Protein AF-A0A0V1LXI0-F1 (af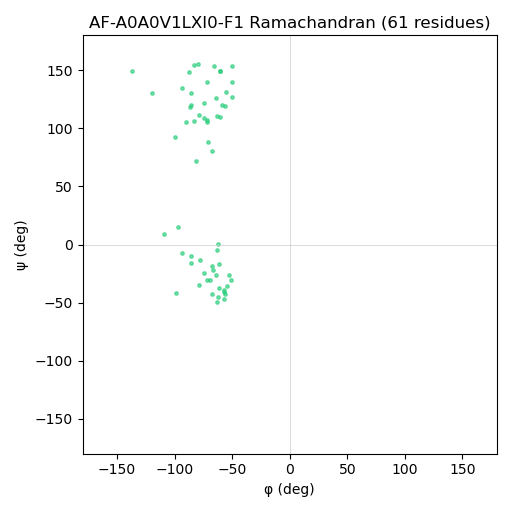db_monomer)

Foldseek 3Di:
DDDDDDDPVVVVVVLVPDDPVVNVVDDDDDDDPPDDPPPDPPPPDDPVPDDDDDPCNVVPDDD

pLDDT: mean 70.62, std 9.33, range [53.59, 89.75]

Radius of gyration: 18.44 Å; Cα contacts (8 Å, |Δi|>4): 7; chains: 1; bounding box: 38×24×47 Å

Mean predicted aligned error: 15.91 Å

Sequence (63 aa):
MARRFVALENAVDFIETLSPSAQLNVEICQLPPDEDGNITDEEHIDGDAFMEVEPTDVCGELD

Secondary structure (DSSP, 8-state):
-------HHHHHHHHHTS-HHHHTT----PPPTTS-S---TT----GGG-PPPPHHHHS----

Structure (mmCIF, N/CA/C/O backbone):
data_AF-A0A0V1LXI0-F1
#
_entry.id   AF-A0A0V1LXI0-F1
#
loop_
_atom_site.group_PDB
_atom_site.id
_atom_site.type_symbol
_atom_site.label_atom_id
_atom_site.label_alt_id
_atom_site.label_comp_id
_atom_site.label_asym_id
_atom_site.label_entity_id
_atom_site.label_seq_id
_atom_site.pdbx_PDB_ins_code
_atom_site.Cartn_x
_atom_site.Cartn_y
_atom_site.Cartn_z
_atom_site.occupancy
_atom_site.B_iso_or_equiv
_atom_site.auth_seq_id
_atom_site.auth_comp_id
_atom_site.auth_as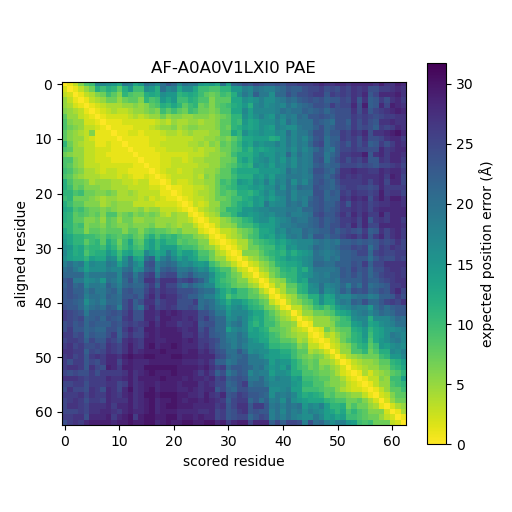ym_id
_atom_site.auth_atom_id
_atom_site.pdbx_PDB_model_num
ATOM 1 N N . MET A 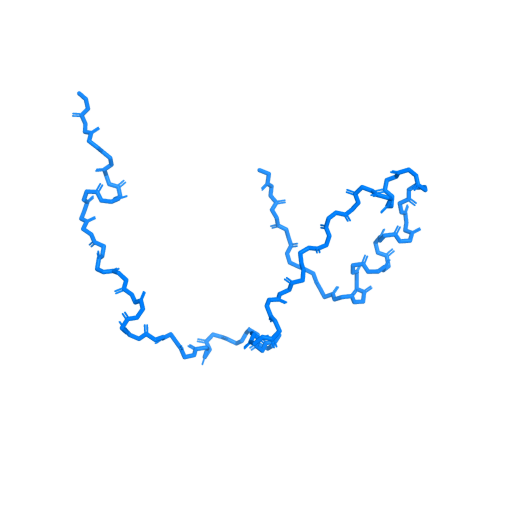1 1 ? -13.881 -5.707 -1.569 1.00 53.59 1 MET A N 1
ATOM 2 C CA . MET A 1 1 ? -13.357 -4.785 -0.534 1.00 53.59 1 MET A CA 1
ATOM 3 C C . MET A 1 1 ? -12.367 -3.849 -1.206 1.00 53.59 1 MET A C 1
ATOM 5 O O . MET A 1 1 ? -11.583 -4.333 -2.011 1.00 53.59 1 MET A O 1
ATOM 9 N N . ALA A 1 2 ? -12.428 -2.542 -0.947 1.00 61.81 2 ALA A N 1
ATOM 10 C CA . ALA A 1 2 ? -11.496 -1.590 -1.550 1.00 61.81 2 ALA A CA 1
ATOM 11 C C . ALA A 1 2 ? -10.118 -1.715 -0.881 1.00 61.81 2 ALA A C 1
ATOM 13 O O . ALA A 1 2 ? -10.018 -1.562 0.334 1.00 61.81 2 ALA A O 1
ATOM 14 N N . ARG A 1 3 ? -9.078 -2.006 -1.667 1.00 61.78 3 ARG A N 1
ATOM 15 C CA . ARG A 1 3 ? -7.680 -1.998 -1.218 1.00 61.78 3 ARG A CA 1
ATOM 16 C C . ARG A 1 3 ? -7.098 -0.621 -1.523 1.00 61.78 3 ARG A C 1
ATOM 18 O O . ARG A 1 3 ? -7.357 -0.075 -2.593 1.00 61.78 3 ARG A O 1
ATOM 25 N N . ARG A 1 4 ? -6.384 -0.034 -0.567 1.00 64.75 4 ARG A N 1
ATOM 26 C CA . ARG A 1 4 ? -5.721 1.266 -0.720 1.00 64.75 4 ARG A CA 1
ATOM 27 C C . ARG A 1 4 ? -4.230 1.064 -0.525 1.00 64.75 4 ARG A C 1
ATOM 29 O O . ARG A 1 4 ? -3.836 0.448 0.459 1.00 64.75 4 ARG A O 1
ATOM 36 N N . PHE A 1 5 ? -3.442 1.587 -1.453 1.00 66.94 5 PHE A N 1
ATOM 37 C CA . PHE A 1 5 ? -1.992 1.638 -1.328 1.00 66.94 5 PHE A CA 1
ATOM 38 C C . PHE A 1 5 ? -1.621 2.897 -0.546 1.00 66.94 5 PHE A C 1
ATOM 40 O O . PHE A 1 5 ? -2.138 3.981 -0.822 1.00 66.94 5 PHE A O 1
ATOM 47 N N . VAL A 1 6 ? -0.778 2.741 0.469 1.00 70.38 6 VAL A N 1
ATOM 48 C CA . VAL A 1 6 ? -0.271 3.827 1.312 1.00 70.38 6 VAL A CA 1
ATOM 49 C C . VAL A 1 6 ? 1.218 3.606 1.544 1.00 70.38 6 VAL A C 1
ATOM 51 O O . VAL A 1 6 ? 1.672 2.464 1.583 1.00 70.38 6 VAL A O 1
ATOM 54 N N . ALA A 1 7 ? 1.974 4.692 1.703 1.00 78.81 7 ALA A N 1
ATOM 55 C CA . ALA A 1 7 ? 3.377 4.603 2.096 1.00 78.81 7 ALA A CA 1
ATOM 56 C C . ALA A 1 7 ? 3.516 3.917 3.466 1.00 78.81 7 ALA A C 1
ATOM 58 O O . ALA A 1 7 ? 2.636 4.051 4.321 1.00 78.81 7 ALA A O 1
ATOM 59 N N . LEU A 1 8 ? 4.634 3.216 3.681 1.00 77.75 8 LEU A N 1
ATOM 60 C CA . LEU A 1 8 ? 4.873 2.431 4.897 1.00 77.75 8 LEU A CA 1
ATOM 61 C C . LEU A 1 8 ? 4.784 3.285 6.172 1.00 77.75 8 LEU A C 1
ATOM 63 O O . LEU A 1 8 ? 4.175 2.852 7.143 1.00 77.75 8 LEU A O 1
ATOM 67 N N . GLU A 1 9 ? 5.325 4.505 6.151 1.00 77.00 9 GLU A N 1
ATOM 68 C CA . GLU A 1 9 ? 5.244 5.453 7.274 1.00 77.00 9 GLU A CA 1
ATOM 69 C C . GLU A 1 9 ? 3.789 5.753 7.673 1.00 77.00 9 GLU A C 1
ATOM 71 O O . GLU A 1 9 ? 3.410 5.598 8.829 1.00 77.00 9 GLU A O 1
ATOM 76 N N . ASN A 1 10 ? 2.933 6.034 6.687 1.00 77.56 10 ASN A N 1
ATOM 77 C CA . ASN A 1 10 ? 1.519 6.323 6.911 1.00 77.56 10 ASN A CA 1
ATOM 78 C C . ASN A 1 10 ? 0.743 5.076 7.364 1.00 77.56 10 ASN A C 1
ATOM 80 O O . ASN A 1 10 ? -0.248 5.187 8.087 1.00 77.56 10 ASN A O 1
ATOM 84 N N . ALA A 1 11 ? 1.166 3.883 6.931 1.00 82.12 11 ALA A N 1
ATOM 85 C CA . ALA A 1 11 ? 0.581 2.625 7.382 1.00 82.12 11 ALA A CA 1
ATOM 86 C C . ALA A 1 11 ? 0.888 2.364 8.862 1.00 82.12 11 ALA A C 1
ATOM 88 O O . ALA A 1 11 ? -0.006 1.957 9.602 1.00 82.12 11 ALA A O 1
ATOM 89 N N . VAL A 1 12 ? 2.124 2.626 9.297 1.00 84.56 12 VAL A N 1
ATOM 90 C CA . VAL A 1 12 ? 2.539 2.491 10.700 1.00 84.56 12 VAL A CA 1
ATOM 91 C C . VAL A 1 12 ? 1.762 3.470 11.577 1.00 84.56 12 VAL A C 1
ATOM 93 O O . VAL A 1 12 ? 1.117 3.029 12.528 1.00 84.56 12 VAL A O 1
ATOM 96 N N . ASP A 1 13 ? 1.705 4.747 11.190 1.00 86.31 13 ASP A N 1
ATOM 97 C CA . ASP A 1 13 ? 0.931 5.766 11.910 1.00 86.31 13 ASP A CA 1
ATOM 98 C C . ASP A 1 13 ? -0.546 5.365 12.034 1.00 86.31 13 ASP A C 1
ATOM 100 O O . ASP A 1 13 ? -1.151 5.482 13.099 1.00 86.31 13 ASP A O 1
ATOM 104 N N . PHE A 1 14 ? -1.142 4.827 10.964 1.00 84.50 14 PHE A N 1
ATOM 105 C CA . PHE A 1 14 ? -2.520 4.342 10.994 1.00 84.50 14 PHE A CA 1
ATOM 106 C C . PHE A 1 14 ? -2.709 3.181 11.977 1.00 84.50 14 PHE A C 1
ATOM 108 O O . PHE A 1 14 ? -3.667 3.193 12.752 1.00 84.50 14 PHE A O 1
ATOM 115 N N . ILE A 1 15 ? -1.810 2.194 11.979 1.00 85.69 15 ILE A N 1
ATOM 116 C CA . ILE A 1 15 ? -1.887 1.032 12.875 1.00 85.69 15 ILE A CA 1
ATOM 117 C C . ILE A 1 15 ? -1.816 1.466 14.340 1.00 85.69 15 ILE A C 1
ATOM 119 O O . ILE A 1 15 ? -2.560 0.935 15.168 1.00 85.69 15 ILE A O 1
ATOM 123 N N . GLU A 1 16 ? -1.003 2.472 14.661 1.00 88.06 16 GLU A N 1
ATOM 124 C CA . GLU A 1 16 ? -0.906 3.016 16.018 1.00 88.06 16 GLU A CA 1
ATOM 125 C C . GLU A 1 16 ? -2.212 3.666 16.501 1.00 88.06 16 GLU A C 1
ATOM 127 O O . GLU A 1 16 ? -2.496 3.662 17.701 1.00 88.06 16 GLU A O 1
ATOM 132 N N . THR A 1 17 ? -3.061 4.154 15.588 1.00 88.81 17 THR A N 1
ATOM 133 C CA . THR A 1 17 ? -4.393 4.679 15.944 1.00 88.81 17 THR A CA 1
ATOM 134 C C . THR A 1 17 ? -5.440 3.595 16.213 1.00 88.81 17 THR A C 1
ATOM 136 O O . THR A 1 17 ? -6.513 3.891 16.748 1.00 88.81 17 THR A O 1
ATOM 139 N N . LEU A 1 18 ? -5.168 2.339 15.845 1.00 87.44 18 LEU A N 1
ATOM 140 C CA . LEU A 1 18 ? -6.112 1.236 16.004 1.00 87.44 18 LEU A CA 1
ATOM 141 C C . LEU A 1 18 ? -6.126 0.698 17.437 1.00 87.44 18 LEU A C 1
ATOM 143 O O . LEU A 1 18 ? -5.146 0.767 18.175 1.00 87.44 18 LEU A O 1
ATOM 147 N N . SER A 1 19 ? -7.248 0.086 17.822 1.00 89.75 19 SER A N 1
ATOM 148 C CA . SER A 1 19 ? -7.334 -0.634 19.093 1.00 89.75 19 SER A CA 1
ATOM 149 C C . SER A 1 19 ? -6.405 -1.861 19.096 1.00 89.75 19 SER A C 1
ATOM 151 O O . SER A 1 19 ? -6.169 -2.447 18.037 1.00 89.75 19 SER A O 1
ATOM 153 N N . PRO A 1 20 ? -5.933 -2.332 20.266 1.00 84.88 20 PRO A N 1
ATOM 154 C CA . PRO A 1 20 ? -4.998 -3.462 20.346 1.00 84.88 20 PRO A CA 1
ATOM 155 C C . PRO A 1 20 ? -5.499 -4.728 19.636 1.00 84.88 20 PRO A C 1
ATOM 157 O O . PRO A 1 20 ? -4.737 -5.456 19.012 1.00 84.88 20 PRO A O 1
ATOM 160 N N . SER A 1 21 ? -6.809 -4.978 19.693 1.00 84.44 21 SER A N 1
ATOM 161 C CA . SER A 1 21 ? -7.444 -6.115 19.019 1.00 84.44 21 SER A CA 1
ATOM 162 C C . SER A 1 21 ? -7.499 -5.954 17.500 1.00 84.44 21 SER A C 1
ATOM 164 O O . SER A 1 21 ? -7.487 -6.948 16.783 1.00 84.44 21 SER A O 1
ATOM 166 N N . ALA A 1 22 ? -7.587 -4.719 17.004 1.00 82.12 22 ALA A N 1
ATOM 167 C CA . ALA A 1 22 ? -7.590 -4.429 15.576 1.00 82.12 22 ALA A CA 1
ATOM 168 C C . ALA A 1 22 ? -6.174 -4.477 14.988 1.00 82.12 22 ALA A C 1
ATOM 170 O O . ALA A 1 22 ? -6.023 -4.977 13.881 1.00 82.12 22 ALA A O 1
ATOM 171 N N . GLN A 1 23 ? -5.148 -4.063 15.743 1.00 79.69 23 GLN A N 1
ATOM 172 C CA . GLN A 1 23 ? -3.737 -4.141 15.332 1.00 79.69 23 GLN A CA 1
ATOM 173 C C . GLN A 1 23 ? -3.300 -5.572 14.986 1.00 79.69 23 GLN A C 1
ATOM 175 O O . GLN A 1 23 ? -2.598 -5.782 14.003 1.00 79.69 23 GLN A O 1
ATOM 180 N N . LEU A 1 24 ? -3.766 -6.565 15.751 1.00 77.00 24 LEU A N 1
ATOM 181 C CA . LEU A 1 24 ? -3.458 -7.984 15.521 1.00 77.00 24 LEU A CA 1
ATOM 182 C C . LEU A 1 24 ? -4.076 -8.554 14.235 1.00 77.00 24 LEU A C 1
ATOM 184 O O . LEU A 1 24 ? -3.643 -9.604 13.770 1.00 77.00 24 LEU A O 1
ATOM 188 N N . ASN A 1 25 ? -5.084 -7.878 13.679 1.00 77.06 25 ASN A N 1
ATOM 189 C CA . ASN A 1 25 ? -5.833 -8.324 12.504 1.00 77.06 25 ASN A CA 1
ATOM 190 C C . ASN A 1 25 ? -5.524 -7.483 11.254 1.00 77.06 25 ASN A C 1
ATOM 192 O O . ASN A 1 25 ? -6.229 -7.602 10.252 1.00 77.06 25 ASN A O 1
ATOM 196 N N . VAL A 1 26 ? -4.518 -6.603 11.305 1.00 74.12 26 VAL A N 1
ATOM 197 C CA . VAL A 1 26 ? -4.100 -5.833 10.131 1.00 74.12 26 VAL A CA 1
ATOM 198 C C . VAL A 1 26 ? -3.246 -6.722 9.232 1.00 74.12 26 VAL A C 1
ATOM 200 O O . VAL A 1 26 ? -2.113 -7.060 9.565 1.00 74.12 26 VAL A O 1
ATOM 203 N N . GLU A 1 27 ? -3.778 -7.068 8.064 1.00 72.12 27 GLU A N 1
ATOM 204 C CA . GLU A 1 27 ? -2.993 -7.666 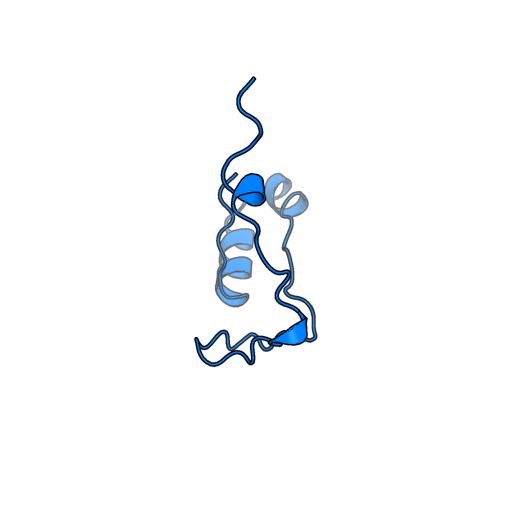6.986 1.00 72.12 27 GLU A CA 1
ATOM 205 C C . GLU A 1 27 ? -2.302 -6.556 6.189 1.00 72.12 27 GLU A C 1
ATOM 207 O O . GLU A 1 27 ? -2.935 -5.824 5.425 1.00 72.12 27 GLU A O 1
ATOM 212 N N . ILE A 1 28 ? -0.988 -6.421 6.380 1.00 70.50 28 ILE A N 1
ATOM 213 C CA . ILE A 1 28 ? -0.150 -5.545 5.560 1.00 70.50 28 ILE A CA 1
ATOM 214 C C . ILE A 1 28 ? 0.366 -6.373 4.389 1.00 70.50 28 ILE A C 1
ATOM 216 O O . ILE A 1 28 ? 1.262 -7.204 4.545 1.00 70.50 28 ILE A O 1
ATOM 220 N N . CYS A 1 29 ? -0.195 -6.146 3.205 1.00 66.38 29 CYS A N 1
ATOM 221 C CA . CYS A 1 29 ? 0.392 -6.656 1.976 1.00 66.38 29 CYS A CA 1
ATOM 222 C C . CYS A 1 29 ? 1.665 -5.852 1.692 1.00 66.38 29 CYS A C 1
ATOM 224 O O . CYS A 1 29 ? 1.587 -4.685 1.312 1.00 66.38 29 CYS A O 1
ATOM 226 N N . GLN A 1 30 ? 2.829 -6.461 1.916 1.00 59.31 30 GLN A N 1
ATOM 227 C CA . GLN A 1 30 ? 4.084 -5.913 1.408 1.00 59.31 30 GLN A CA 1
ATOM 228 C C . GLN A 1 30 ? 4.115 -6.113 -0.106 1.00 59.31 30 GLN A C 1
ATOM 230 O O . GLN A 1 30 ? 3.685 -7.162 -0.597 1.00 59.31 30 GLN A O 1
ATOM 235 N N . LEU A 1 31 ? 4.600 -5.105 -0.831 1.00 60.72 31 LEU A N 1
ATOM 236 C CA . LEU A 1 31 ? 4.931 -5.289 -2.239 1.00 60.72 31 LEU A CA 1
ATOM 237 C C . LEU A 1 31 ? 6.023 -6.367 -2.355 1.00 60.72 31 LEU A C 1
ATOM 239 O O . LEU A 1 31 ? 6.819 -6.526 -1.417 1.00 60.72 31 LEU A O 1
ATOM 243 N N . PRO A 1 32 ? 6.049 -7.141 -3.452 1.00 60.03 32 PRO A N 1
ATOM 244 C CA . PRO A 1 32 ? 7.145 -8.059 -3.724 1.00 60.03 32 PRO A CA 1
ATOM 245 C C . PRO A 1 32 ? 8.490 -7.327 -3.595 1.00 60.03 32 PRO A C 1
ATOM 247 O O . PRO A 1 32 ? 8.591 -6.183 -4.029 1.00 60.03 32 PRO A O 1
ATOM 250 N N . PRO A 1 33 ? 9.529 -7.955 -3.018 1.00 56.62 33 PRO A N 1
ATOM 251 C CA . PRO A 1 33 ? 10.826 -7.303 -2.812 1.00 56.62 33 PRO A CA 1
ATOM 252 C C . PRO A 1 33 ? 11.513 -6.871 -4.119 1.00 56.62 33 PRO A C 1
ATOM 254 O O . PRO A 1 33 ? 12.443 -6.072 -4.067 1.00 56.62 33 PRO A O 1
ATOM 257 N N . ASP A 1 34 ? 11.064 -7.411 -5.256 1.00 61.28 34 ASP A N 1
ATOM 258 C CA . ASP A 1 34 ? 11.585 -7.130 -6.594 1.00 61.28 34 ASP A CA 1
ATOM 259 C C . ASP A 1 34 ? 10.821 -6.014 -7.332 1.00 61.28 34 ASP A C 1
ATOM 261 O O . ASP A 1 34 ? 11.263 -5.597 -8.400 1.00 61.28 34 ASP A O 1
ATOM 265 N N . GLU A 1 35 ? 9.701 -5.517 -6.790 1.00 55.84 35 GLU A N 1
ATOM 266 C CA . GLU A 1 35 ? 9.054 -4.315 -7.326 1.00 55.84 35 GLU A CA 1
ATOM 267 C C . GLU A 1 35 ? 9.676 -3.077 -6.683 1.00 55.84 35 GLU A C 1
ATOM 269 O O . GLU A 1 35 ? 9.626 -2.882 -5.463 1.00 55.84 35 GLU A O 1
ATOM 274 N N . ASP A 1 36 ? 10.282 -2.234 -7.519 1.00 61.72 36 ASP A N 1
ATOM 275 C CA . ASP A 1 36 ? 10.725 -0.911 -7.104 1.00 61.72 36 ASP A CA 1
ATOM 276 C C . ASP A 1 36 ? 9.496 -0.137 -6.598 1.00 61.72 36 ASP A C 1
ATOM 278 O O . ASP A 1 36 ? 8.526 0.074 -7.320 1.00 61.72 36 ASP A O 1
ATOM 282 N N . GLY A 1 37 ? 9.518 0.298 -5.334 1.00 56.91 37 GLY A N 1
ATOM 283 C CA . GLY A 1 37 ? 8.437 1.100 -4.743 1.00 56.91 37 GLY A CA 1
ATOM 284 C C . GLY A 1 37 ? 8.248 2.462 -5.428 1.00 56.91 37 GLY A C 1
ATOM 285 O O . GLY A 1 37 ? 7.328 3.212 -5.090 1.00 56.91 37 GLY A O 1
ATOM 286 N N . ASN A 1 38 ? 9.122 2.788 -6.378 1.00 63.66 38 ASN A N 1
ATOM 287 C CA . ASN A 1 38 ? 8.978 3.858 -7.342 1.00 63.66 38 ASN A CA 1
ATOM 288 C C . ASN A 1 38 ? 8.094 3.413 -8.524 1.00 63.66 38 ASN A C 1
ATOM 290 O O . ASN A 1 38 ? 8.578 3.235 -9.639 1.00 63.66 38 ASN A O 1
ATOM 294 N N . ILE A 1 39 ? 6.787 3.276 -8.277 1.00 60.22 39 ILE A N 1
ATOM 295 C CA . ILE A 1 39 ? 5.780 3.109 -9.333 1.00 60.22 39 ILE A CA 1
ATOM 296 C C . ILE A 1 39 ? 5.668 4.409 -10.146 1.00 60.22 39 ILE A C 1
ATOM 298 O O . ILE A 1 39 ? 4.809 5.262 -9.913 1.00 60.22 39 ILE A O 1
ATOM 302 N N . THR A 1 40 ? 6.597 4.612 -11.073 1.00 62.84 40 THR A N 1
ATOM 303 C CA . THR A 1 40 ? 6.423 5.570 -12.161 1.00 62.84 40 THR A CA 1
ATOM 304 C C . THR A 1 40 ? 5.618 4.889 -13.262 1.00 62.84 40 THR A C 1
ATOM 306 O O . THR A 1 40 ? 5.637 3.674 -13.427 1.00 62.84 40 THR A O 1
ATOM 309 N N . ASP A 1 41 ? 4.913 5.669 -14.066 1.00 62.78 41 ASP A N 1
ATOM 310 C CA . ASP A 1 41 ? 4.277 5.215 -15.307 1.00 62.78 41 ASP A CA 1
ATOM 311 C C . ASP A 1 41 ? 5.282 4.692 -16.359 1.00 62.78 41 ASP A C 1
ATOM 313 O O . ASP A 1 41 ? 4.884 4.258 -17.438 1.00 62.78 41 ASP A O 1
ATOM 317 N N . GLU A 1 42 ? 6.578 4.701 -16.032 1.00 65.69 42 GLU A N 1
ATOM 318 C CA . GLU A 1 42 ? 7.689 4.181 -16.827 1.00 65.69 42 GLU A CA 1
ATOM 319 C C . GLU A 1 42 ? 8.121 2.761 -16.412 1.00 65.69 42 GLU A C 1
ATOM 321 O O . GLU A 1 42 ? 9.209 2.324 -16.797 1.00 65.69 42 GLU A O 1
ATOM 326 N N . GLU A 1 43 ? 7.317 2.017 -15.640 1.00 63.72 43 GLU A N 1
ATOM 327 C CA . GLU A 1 43 ? 7.597 0.594 -15.424 1.00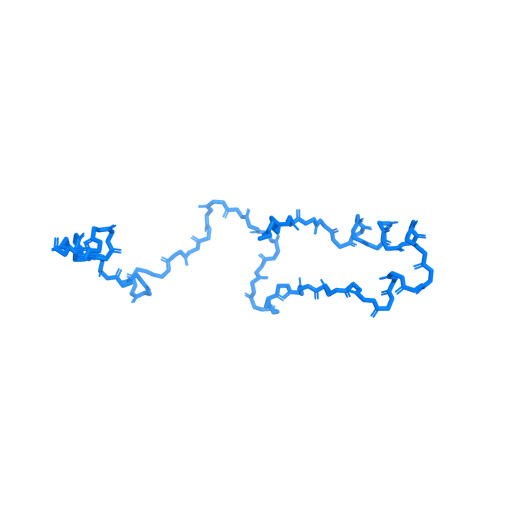 63.72 43 GLU A CA 1
ATOM 328 C C . GLU A 1 43 ? 7.701 -0.144 -16.767 1.00 63.72 43 GLU A C 1
ATOM 330 O O . GLU A 1 43 ? 6.860 -0.007 -17.663 1.00 63.72 43 GLU A O 1
ATOM 335 N N . HIS A 1 44 ? 8.772 -0.929 -16.920 1.00 65.38 44 HIS A N 1
ATOM 336 C CA .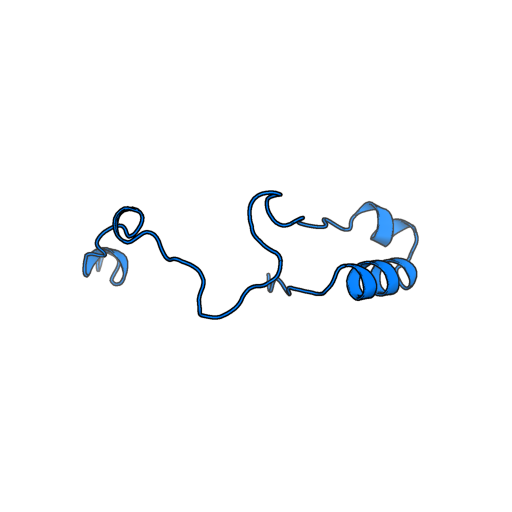 HIS A 1 44 ? 8.999 -1.746 -18.103 1.00 65.38 44 HIS A CA 1
ATOM 337 C C . HIS A 1 44 ? 7.996 -2.896 -18.111 1.00 65.38 44 HIS A C 1
ATOM 339 O O . HIS A 1 44 ? 8.254 -3.981 -17.595 1.00 65.38 44 HIS A O 1
ATOM 345 N N . ILE A 1 45 ? 6.831 -2.637 -18.691 1.00 66.88 45 ILE A N 1
ATOM 346 C CA . ILE A 1 45 ? 5.861 -3.668 -19.009 1.00 66.88 4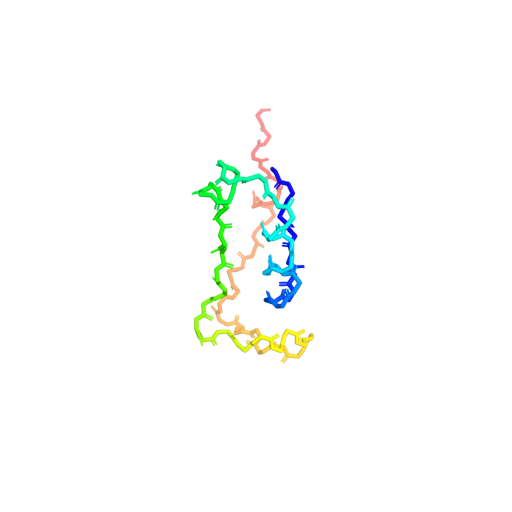5 ILE A CA 1
ATOM 347 C C . ILE A 1 45 ? 6.504 -4.657 -19.990 1.00 66.88 45 ILE A C 1
ATOM 349 O O . ILE A 1 45 ? 6.789 -4.318 -21.140 1.00 66.88 45 ILE A O 1
ATOM 353 N N . ASP A 1 46 ? 6.778 -5.874 -19.520 1.00 65.19 46 ASP A N 1
ATOM 354 C CA . ASP A 1 46 ? 7.274 -6.944 -20.378 1.00 65.19 46 ASP A CA 1
ATOM 355 C C . ASP A 1 46 ? 6.199 -7.257 -21.426 1.00 65.19 46 ASP A C 1
ATOM 357 O O . ASP A 1 46 ? 5.124 -7.773 -21.111 1.00 65.19 46 ASP A O 1
ATOM 361 N N . GLY A 1 47 ? 6.498 -6.898 -22.677 1.00 63.31 47 GLY A N 1
ATOM 362 C CA . GLY A 1 47 ? 5.659 -7.146 -23.847 1.00 63.31 47 GLY A CA 1
ATOM 363 C C . GLY A 1 47 ? 5.223 -8.607 -23.963 1.00 63.31 47 GLY A C 1
ATOM 364 O O . GLY A 1 47 ? 4.116 -8.880 -24.422 1.00 63.31 47 GLY A O 1
ATOM 365 N N . ASP A 1 48 ? 6.065 -9.526 -23.486 1.00 67.56 48 ASP A N 1
ATOM 366 C CA . ASP A 1 48 ? 5.853 -10.968 -23.554 1.00 67.56 48 ASP A CA 1
ATOM 367 C C . ASP A 1 48 ? 5.009 -11.492 -22.375 1.00 67.56 48 ASP A C 1
ATOM 369 O O . ASP A 1 48 ? 4.473 -12.601 -22.436 1.00 67.56 48 ASP A O 1
ATOM 373 N N . ALA A 1 49 ? 4.849 -10.695 -21.309 1.00 64.75 49 ALA A N 1
ATOM 374 C CA . ALA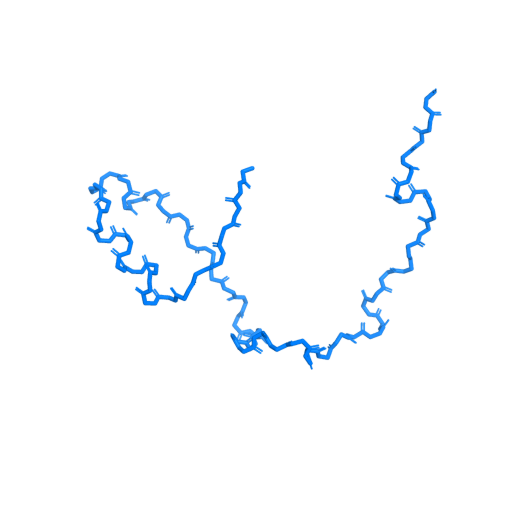 A 1 49 ? 3.967 -10.991 -20.178 1.00 64.75 49 ALA A CA 1
ATOM 375 C C . ALA A 1 49 ? 2.513 -10.546 -20.417 1.00 64.75 49 ALA A C 1
ATOM 377 O O . ALA A 1 49 ? 1.619 -10.911 -19.646 1.00 64.75 49 ALA A O 1
ATOM 378 N N . PHE A 1 50 ? 2.245 -9.786 -21.485 1.00 62.94 50 PHE A N 1
ATOM 379 C CA . PHE A 1 50 ? 0.878 -9.509 -21.906 1.00 62.94 50 PHE A CA 1
ATOM 380 C C . PHE A 1 50 ? 0.268 -10.770 -22.510 1.00 62.94 50 PHE A C 1
ATOM 382 O O . PHE A 1 50 ? 0.582 -11.163 -23.631 1.00 62.94 50 PHE A O 1
ATOM 389 N N . MET A 1 51 ? -0.652 -11.395 -21.778 1.00 68.69 51 MET A N 1
ATOM 390 C CA . MET A 1 51 ? -1.573 -12.333 -22.408 1.00 68.69 51 MET A CA 1
ATOM 391 C C . MET A 1 51 ? -2.435 -11.554 -23.409 1.00 68.69 51 MET A C 1
ATOM 393 O O . MET A 1 51 ? -3.030 -10.535 -23.052 1.00 68.69 51 MET A O 1
ATOM 397 N N . GLU A 1 52 ? -2.469 -12.014 -24.660 1.00 69.88 52 GLU A N 1
ATOM 398 C CA . GLU A 1 52 ? -3.381 -11.503 -25.683 1.00 69.88 52 GLU A CA 1
ATOM 399 C C . GLU A 1 52 ? -4.814 -11.638 -25.157 1.00 69.88 52 GLU A C 1
ATOM 401 O O . GLU A 1 52 ? -5.244 -12.732 -24.797 1.00 69.88 52 GLU A O 1
ATOM 406 N N . VAL A 1 53 ? -5.515 -10.509 -25.028 1.00 68.50 53 VAL A N 1
ATOM 407 C CA . VAL A 1 53 ? -6.904 -10.499 -24.568 1.00 68.50 53 VAL A CA 1
ATOM 408 C C . VAL A 1 53 ? -7.819 -10.724 -25.762 1.00 68.50 53 VAL A C 1
ATOM 410 O O . VAL A 1 53 ? -7.840 -9.932 -26.707 1.00 68.50 53 VAL A O 1
ATOM 413 N N . GLU A 1 54 ? -8.603 -11.790 -25.711 1.00 72.44 54 GLU A N 1
ATOM 414 C CA . GLU A 1 54 ? -9.649 -12.056 -26.685 1.00 72.44 54 GLU A CA 1
ATOM 415 C C . GLU A 1 54 ? -10.946 -11.361 -26.237 1.00 72.44 54 GLU A C 1
ATOM 417 O O . GLU A 1 54 ? -11.216 -11.232 -25.040 1.00 72.44 54 GLU A O 1
ATOM 422 N N . PRO A 1 55 ? -11.815 -10.912 -27.159 1.00 68.25 55 PRO A N 1
ATOM 423 C CA . PRO A 1 55 ? -13.090 -10.280 -26.802 1.00 68.25 55 PRO A CA 1
ATOM 424 C C . PRO A 1 55 ? -13.965 -11.110 -25.841 1.00 68.25 55 PRO A C 1
ATOM 426 O O . PRO A 1 55 ? -14.757 -10.546 -25.083 1.00 68.25 55 PRO A O 1
ATOM 429 N N . THR A 1 56 ? -13.802 -12.436 -25.839 1.00 70.19 56 THR A N 1
ATOM 430 C CA . THR A 1 56 ? -14.442 -13.386 -24.913 1.00 70.19 56 THR A CA 1
ATOM 431 C C . THR A 1 56 ? -13.981 -13.260 -23.460 1.00 70.19 56 THR A C 1
ATOM 433 O O . THR A 1 56 ? -14.718 -13.646 -22.558 1.00 70.19 56 THR A O 1
ATOM 436 N N . ASP A 1 57 ? -12.801 -12.693 -23.208 1.00 72.12 57 ASP A N 1
ATOM 437 C CA . ASP A 1 57 ? -12.292 -12.462 -21.850 1.00 72.12 57 ASP A CA 1
ATOM 438 C C . ASP A 1 57 ? -13.013 -11.293 -21.161 1.00 72.12 57 ASP A C 1
ATOM 440 O O . ASP A 1 57 ? -13.083 -11.216 -19.934 1.00 72.12 57 ASP A O 1
ATOM 444 N N . VAL A 1 58 ? -13.566 -10.372 -21.957 1.00 69.38 58 VAL A N 1
ATOM 445 C CA . VAL A 1 58 ? -14.280 -9.176 -21.483 1.00 69.38 58 VAL A CA 1
ATOM 446 C C . VAL A 1 58 ? -15.788 -9.396 -21.509 1.00 69.38 58 VAL A C 1
ATOM 448 O O . VAL A 1 58 ? -16.508 -9.007 -20.586 1.00 69.38 58 VAL A O 1
ATOM 451 N N . CYS A 1 59 ? -16.277 -10.021 -22.576 1.00 75.12 59 CYS A N 1
ATOM 452 C CA . CYS A 1 59 ? -17.663 -10.420 -22.713 1.00 75.12 59 CYS A CA 1
ATOM 453 C C . CYS A 1 59 ? -17.756 -11.906 -22.374 1.00 75.12 59 CYS A C 1
ATOM 455 O O . CYS A 1 59 ? -17.585 -12.746 -23.253 1.00 75.12 59 CYS A O 1
ATOM 457 N N . GLY A 1 60 ? -18.028 -12.216 -21.101 1.00 68.00 60 GLY A N 1
ATOM 458 C CA . GLY A 1 60 ? -18.385 -13.577 -20.702 1.00 68.00 60 GLY A CA 1
ATOM 459 C C . GLY A 1 60 ? -19.504 -14.133 -21.589 1.00 68.00 60 GLY A C 1
ATOM 460 O O . GLY A 1 60 ? -20.283 -13.364 -22.162 1.00 68.00 60 GLY A O 1
ATOM 461 N N . GLU A 1 61 ? -19.557 -15.458 -21.726 1.00 71.50 61 GLU A N 1
ATOM 462 C CA . GLU A 1 61 ? -20.546 -16.124 -22.575 1.00 71.50 61 GLU A CA 1
ATOM 463 C C . GLU A 1 61 ? -21.958 -15.614 -22.251 1.00 71.50 61 GLU A C 1
ATOM 465 O O . GLU A 1 61 ? -22.376 -15.566 -21.091 1.00 71.50 61 GLU A O 1
ATOM 470 N N . LEU A 1 62 ? -22.669 -15.168 -23.287 1.00 64.31 62 LEU A N 1
ATOM 471 C CA . LEU A 1 62 ? -2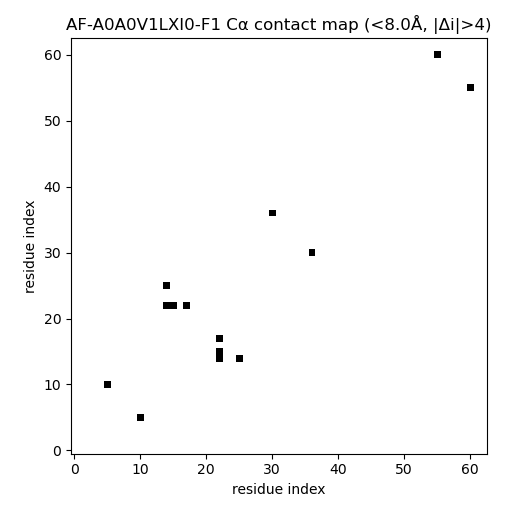4.081 -14.839 -23.168 1.00 64.31 62 LEU A CA 1
ATOM 472 C C . LEU A 1 62 ? -24.841 -16.165 -23.094 1.00 64.31 62 LEU A C 1
ATOM 474 O O . LEU A 1 62 ? -24.894 -16.884 -24.091 1.00 64.31 62 LEU A O 1
ATOM 478 N N . ASP A 1 63 ? -25.364 -16.471 -21.908 1.00 67.50 63 ASP A N 1
ATOM 479 C CA . ASP A 1 63 ? -26.294 -17.582 -21.650 1.00 67.50 63 ASP A CA 1
ATOM 480 C C . ASP A 1 63 ? -27.562 -17.469 -22.526 1.00 67.50 63 ASP A C 1
ATOM 482 O O . ASP A 1 63 ? -28.108 -16.340 -22.647 1.00 67.50 63 ASP A O 1
#

Solvent-accessible surface area (backbone atoms only — not comparable to full-atom values): 4548 Å² total; per-residue (Å²): 131,93,85,79,91,71,58,69,69,61,49,52,57,51,46,71,74,45,54,77,77,52,49,78,67,62,84,78,82,73,76,59,93,84,56,69,89,74,81,51,99,75,63,84,74,56,75,84,73,56,74,85,81,53,75,61,79,78,49,63,85,84,128